Protein AF-A0A372IYQ7-F1 (afdb_monomer_lite)

Secondary structure (DSSP, 8-state):
---PPPP-HHHHHHHHHHHHHHHHHHT--HHHHHHHHGGG-BTTTB--HHHHHHHHHHHHHHHS-TTSPPPP-TTHHHHH-TTS---HHHHHHHHHHHHHHHHHHHTT----HHHHHTT-SS-HHHHHHHHHHHHHHHHHHHHTS-HHHHHHHHHHHTTPPPS--

Foldseek 3Di:
DPDDDDDDLVVLLLQLLQLLLLCLLVVHALVSNCVSNVVSDDPPPDDNLVSLLLLLLLLLCLLAPPPRDHDDPVCLCCVQPVVDDQDDDQSVVLLVVSLVCSVCVNVVHHDPCCVVVVPHPDDSNSSSSSSNSSSLSSSCVNVVHRSSVSSVVSCVVVVRDHPPD

Radius of gyration: 15.44 Å; chains: 1; bounding box: 34×34×48 Å

pLDDT: mean 93.38, std 8.82, range [48.16, 98.81]

Structure (mmCIF, N/CA/C/O backbone):
data_AF-A0A372IYQ7-F1
#
_entry.id   AF-A0A372IYQ7-F1
#
loop_
_atom_site.group_PDB
_atom_site.id
_atom_site.type_symbol
_atom_site.label_atom_id
_atom_site.label_alt_id
_atom_site.label_comp_id
_atom_site.label_asym_id
_atom_site.label_entity_id
_atom_site.label_seq_id
_atom_site.pdbx_PDB_ins_code
_atom_site.Cartn_x
_atom_site.Cartn_y
_atom_site.Cartn_z
_atom_site.occupancy
_atom_site.B_iso_or_equiv
_atom_site.auth_seq_id
_atom_site.auth_comp_id
_atom_site.auth_asym_id
_atom_site.auth_atom_id
_atom_site.pdbx_PDB_model_num
ATOM 1 N N . MET A 1 1 ? 19.144 -8.028 -34.152 1.00 48.16 1 MET A N 1
ATOM 2 C CA . MET A 1 1 ? 18.794 -8.016 -32.713 1.00 48.16 1 MET A CA 1
ATOM 3 C C . MET A 1 1 ? 17.540 -8.852 -32.520 1.00 48.16 1 MET A C 1
ATOM 5 O O . MET A 1 1 ? 16.600 -8.613 -33.272 1.00 48.16 1 MET A O 1
ATOM 9 N N . PRO A 1 2 ? 17.509 -9.838 -31.606 1.00 52.78 2 PRO A N 1
ATOM 10 C CA . PRO A 1 2 ? 16.295 -10.613 -31.373 1.00 52.78 2 PRO A CA 1
ATOM 11 C C . PRO A 1 2 ? 15.185 -9.676 -30.882 1.00 52.78 2 PRO A C 1
ATOM 13 O O . PRO A 1 2 ? 15.407 -8.830 -30.011 1.00 52.78 2 PRO A O 1
ATOM 16 N N . LYS A 1 3 ? 14.007 -9.791 -31.499 1.00 55.75 3 LYS A N 1
ATOM 17 C CA . LYS A 1 3 ? 12.813 -9.021 -31.145 1.00 55.75 3 LYS A CA 1
ATOM 18 C C . LYS A 1 3 ? 12.421 -9.449 -29.729 1.00 55.75 3 LYS A C 1
ATOM 20 O O . LYS A 1 3 ? 12.049 -10.597 -29.519 1.00 55.75 3 LYS A O 1
ATOM 25 N N . ARG A 1 4 ? 12.617 -8.561 -28.750 1.00 67.56 4 ARG A N 1
ATOM 26 C CA . ARG A 1 4 ? 12.272 -8.825 -27.345 1.00 67.56 4 ARG A CA 1
ATOM 27 C C . ARG A 1 4 ? 10.767 -9.066 -27.253 1.00 67.56 4 ARG A C 1
A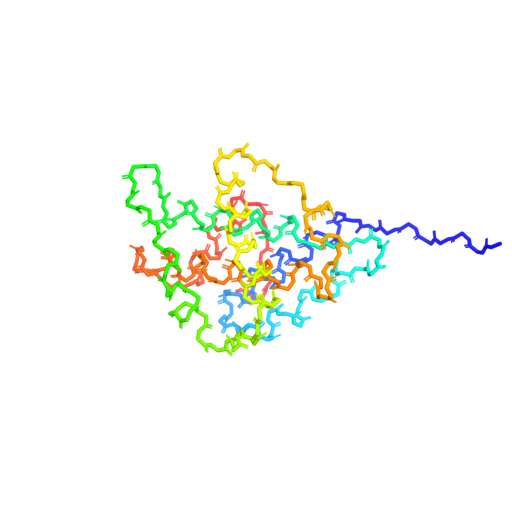TOM 29 O O . ARG A 1 4 ? 9.997 -8.289 -27.814 1.00 67.56 4 ARG A O 1
ATOM 36 N N . GLU A 1 5 ? 10.392 -10.143 -26.580 1.00 73.50 5 GLU A N 1
ATOM 37 C CA . GLU A 1 5 ? 9.000 -10.538 -26.387 1.00 73.50 5 GLU A CA 1
ATOM 38 C C . GLU A 1 5 ? 8.225 -9.419 -25.662 1.00 73.50 5 GLU A C 1
ATOM 40 O O . GLU A 1 5 ? 8.784 -8.771 -24.765 1.00 73.50 5 GLU A O 1
ATOM 45 N N . PRO A 1 6 ? 6.990 -9.100 -26.090 1.00 83.06 6 PRO A N 1
ATOM 46 C CA . PRO A 1 6 ? 6.187 -8.073 -25.441 1.00 83.06 6 PRO A CA 1
ATOM 47 C C . PRO A 1 6 ? 5.845 -8.487 -24.005 1.00 83.06 6 PRO A C 1
ATOM 49 O O . PRO A 1 6 ? 5.408 -9.605 -23.760 1.00 83.06 6 PRO A O 1
ATOM 52 N N . ILE A 1 7 ? 6.045 -7.569 -23.055 1.00 88.06 7 ILE A N 1
ATOM 53 C CA . ILE A 1 7 ? 5.663 -7.781 -21.654 1.00 88.06 7 ILE A CA 1
ATOM 54 C 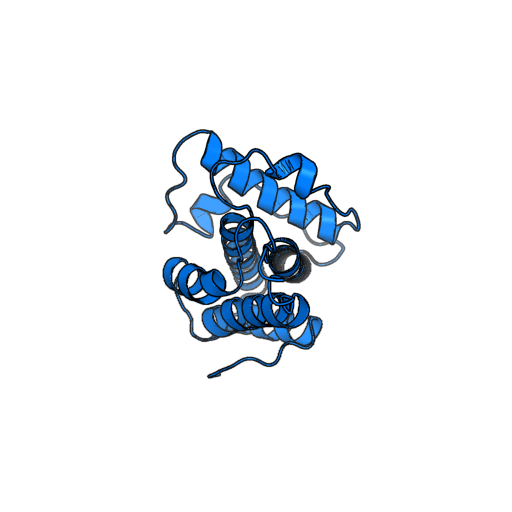C . ILE A 1 7 ? 4.183 -7.451 -21.451 1.00 88.06 7 ILE A C 1
ATOM 56 O O . ILE A 1 7 ? 3.717 -6.390 -21.877 1.00 88.06 7 ILE A O 1
ATOM 60 N N . ASP A 1 8 ? 3.457 -8.320 -20.754 1.00 94.25 8 ASP A N 1
ATOM 61 C CA . ASP A 1 8 ? 2.081 -8.042 -20.349 1.00 94.25 8 ASP A CA 1
ATOM 62 C C . ASP A 1 8 ? 2.066 -7.186 -19.073 1.00 94.25 8 ASP A C 1
ATOM 64 O O . ASP A 1 8 ? 2.160 -7.670 -17.944 1.00 94.25 8 ASP A O 1
ATOM 68 N N . ARG A 1 9 ? 1.973 -5.867 -19.259 1.00 94.62 9 ARG A N 1
ATOM 69 C CA . ARG A 1 9 ? 1.952 -4.901 -18.151 1.00 94.62 9 ARG A CA 1
ATOM 70 C C . ARG A 1 9 ? 0.687 -5.007 -17.301 1.00 94.62 9 ARG A C 1
ATOM 72 O O . ARG A 1 9 ? 0.743 -4.691 -16.115 1.00 94.62 9 ARG A O 1
ATOM 79 N N . ALA A 1 10 ? -0.439 -5.413 -17.889 1.00 95.38 10 ALA A N 1
ATOM 80 C CA . ALA A 1 10 ? -1.693 -5.552 -17.156 1.00 95.38 10 ALA A CA 1
ATOM 81 C C . ALA A 1 10 ? -1.619 -6.752 -16.208 1.00 95.38 10 ALA A C 1
ATOM 83 O O . ALA A 1 10 ? -1.976 -6.620 -15.037 1.00 95.38 10 ALA A O 1
ATOM 84 N N . ALA A 1 11 ? -1.058 -7.870 -16.678 1.00 96.25 11 ALA A N 1
ATOM 85 C CA . ALA A 1 11 ? -0.788 -9.033 -15.840 1.00 96.25 11 ALA A CA 1
ATOM 86 C C . ALA A 1 11 ? 0.176 -8.700 -14.689 1.00 96.25 11 ALA A C 1
ATOM 88 O O . ALA A 1 11 ? -0.115 -9.031 -13.544 1.00 96.25 11 ALA A O 1
ATOM 89 N N . LEU A 1 12 ? 1.274 -7.980 -14.954 1.00 97.50 12 LEU A N 1
ATOM 90 C CA . LEU A 1 12 ? 2.232 -7.579 -13.910 1.00 97.50 12 LEU A CA 1
ATOM 91 C C . LEU A 1 12 ? 1.614 -6.618 -12.880 1.00 97.50 12 LEU A C 1
ATOM 93 O O . LEU A 1 12 ? 1.822 -6.785 -11.680 1.00 97.50 12 LEU A O 1
ATOM 97 N N . ARG A 1 13 ? 0.812 -5.638 -13.327 1.00 97.69 13 ARG A N 1
ATOM 98 C CA . ARG A 1 13 ? 0.029 -4.767 -12.431 1.00 97.69 13 ARG A CA 1
ATOM 99 C C . ARG A 1 13 ? -0.889 -5.596 -11.540 1.00 97.69 13 ARG A C 1
ATOM 101 O O . ARG A 1 13 ? -0.911 -5.392 -10.329 1.00 97.69 13 ARG A O 1
ATOM 108 N N . ARG A 1 14 ? -1.647 -6.513 -12.144 1.00 97.75 14 ARG A N 1
ATOM 109 C CA . ARG A 1 14 ? -2.609 -7.346 -11.427 1.00 97.75 14 ARG A CA 1
ATOM 110 C C . ARG A 1 14 ? -1.914 -8.246 -10.413 1.00 97.75 14 ARG A C 1
ATOM 112 O O . ARG A 1 14 ? -2.355 -8.298 -9.270 1.00 97.75 14 ARG A O 1
ATOM 119 N N . HIS A 1 15 ? -0.821 -8.891 -10.808 1.00 98.06 15 HIS A N 1
ATOM 120 C CA . HIS A 1 15 ? -0.038 -9.750 -9.930 1.00 98.06 15 HIS A CA 1
ATOM 121 C C . HIS A 1 15 ? 0.455 -8.989 -8.692 1.00 98.06 15 HIS A C 1
ATOM 123 O O . HIS A 1 15 ? 0.235 -9.459 -7.583 1.00 98.06 15 HIS A O 1
ATOM 129 N N . ALA A 1 16 ? 0.999 -7.774 -8.849 1.00 98.44 16 ALA A N 1
ATOM 130 C CA . ALA A 1 16 ? 1.438 -6.958 -7.713 1.00 98.44 16 ALA A CA 1
ATOM 131 C C . ALA A 1 16 ? 0.300 -6.641 -6.728 1.00 98.44 16 ALA A C 1
ATOM 133 O O . ALA A 1 16 ? 0.490 -6.725 -5.515 1.00 98.44 16 ALA A O 1
ATOM 134 N N . GLN A 1 17 ? -0.882 -6.285 -7.247 1.00 98.62 17 GLN A N 1
ATOM 135 C CA . GLN A 1 17 ? -2.053 -5.981 -6.420 1.00 98.62 17 GLN A CA 1
ATOM 136 C C . GLN A 1 17 ? -2.547 -7.216 -5.656 1.00 98.62 17 GLN A C 1
ATOM 138 O O . GLN A 1 17 ? -2.810 -7.130 -4.458 1.00 98.62 17 GLN A O 1
ATOM 143 N N . VAL A 1 18 ? -2.651 -8.362 -6.337 1.00 98.56 18 VAL A N 1
ATOM 144 C CA . VAL A 1 18 ? -3.061 -9.635 -5.725 1.00 98.56 18 VAL A CA 1
ATOM 145 C C . VAL A 1 18 ? -2.051 -10.066 -4.666 1.00 98.56 18 VAL A C 1
ATOM 147 O O . VAL A 1 18 ? -2.456 -10.372 -3.545 1.00 98.56 18 VAL A O 1
ATOM 150 N N . ALA A 1 19 ? -0.756 -10.036 -4.989 1.00 98.50 19 ALA A N 1
ATOM 151 C CA . ALA A 1 19 ? 0.320 -10.453 -4.098 1.00 98.50 19 ALA A CA 1
ATOM 152 C C . ALA A 1 19 ? 0.312 -9.654 -2.789 1.00 98.50 19 ALA A C 1
ATOM 154 O O . ALA A 1 19 ? 0.261 -10.248 -1.711 1.00 98.50 19 ALA A O 1
ATOM 155 N N . VAL A 1 20 ? 0.282 -8.316 -2.867 1.00 98.62 20 VAL A N 1
ATOM 156 C CA . VAL A 1 20 ? 0.334 -7.483 -1.656 1.00 98.62 20 VAL A CA 1
ATOM 157 C C . VAL A 1 20 ? -0.939 -7.609 -0.812 1.00 98.62 20 VAL A C 1
ATOM 159 O O . VAL A 1 20 ? -0.858 -7.720 0.408 1.00 98.62 20 VAL A O 1
ATOM 162 N N . LEU A 1 21 ? -2.126 -7.629 -1.431 1.00 98.75 21 LEU A N 1
ATOM 163 C CA . LEU A 1 21 ? -3.383 -7.683 -0.678 1.00 98.75 21 LEU A CA 1
ATOM 164 C C . LEU A 1 21 ? -3.633 -9.067 -0.076 1.00 98.75 21 LEU A C 1
ATOM 166 O O . LEU A 1 21 ? -4.084 -9.154 1.063 1.00 98.75 21 LEU A O 1
ATOM 170 N N . SER A 1 22 ? -3.315 -10.138 -0.804 1.00 98.56 22 SER A N 1
ATOM 171 C CA . SER A 1 22 ? -3.464 -11.507 -0.295 1.00 98.56 22 SER A CA 1
ATOM 172 C C . SER A 1 22 ? -2.480 -11.774 0.843 1.00 98.56 22 SER A C 1
ATOM 174 O O . SER A 1 22 ? -2.867 -12.358 1.852 1.00 98.56 22 SER A O 1
ATOM 176 N N . GLY A 1 23 ? -1.240 -11.280 0.742 1.00 98.44 23 GLY A N 1
ATOM 177 C CA . GLY A 1 23 ? -0.281 -11.354 1.847 1.00 98.44 23 GLY A CA 1
ATOM 178 C C . GLY A 1 23 ? -0.757 -10.599 3.092 1.00 98.44 23 GLY A C 1
ATOM 179 O O . GLY A 1 23 ? -0.749 -11.155 4.188 1.00 98.44 23 GLY A O 1
ATOM 180 N N . LEU A 1 24 ? -1.307 -9.387 2.938 1.00 98.50 24 LEU A N 1
ATOM 181 C CA . LEU A 1 24 ? -1.900 -8.648 4.063 1.00 98.50 24 LEU A CA 1
ATOM 182 C C . LEU A 1 24 ? -3.081 -9.378 4.718 1.00 98.50 24 LEU A C 1
ATOM 184 O O . LEU A 1 24 ? -3.298 -9.233 5.921 1.00 98.50 24 LEU A O 1
ATOM 188 N N . VAL A 1 25 ? -3.857 -10.146 3.949 1.00 98.56 25 VAL A N 1
ATOM 189 C CA . VAL A 1 25 ? -4.936 -10.978 4.497 1.00 98.56 25 VAL A CA 1
ATOM 190 C C . VAL A 1 25 ? -4.392 -12.175 5.273 1.00 98.56 25 VAL A C 1
ATOM 192 O O . VAL A 1 25 ? -4.934 -12.487 6.333 1.00 98.56 25 VAL A O 1
ATOM 195 N N . ARG A 1 26 ? -3.314 -12.801 4.789 1.00 97.69 26 ARG A N 1
ATOM 196 C CA . ARG A 1 26 ? -2.621 -13.902 5.480 1.00 97.69 26 ARG A CA 1
ATOM 197 C C . ARG A 1 26 ? -1.836 -13.442 6.714 1.00 97.69 26 ARG A C 1
ATOM 199 O O . ARG A 1 26 ? -1.547 -14.262 7.579 1.00 97.69 26 ARG A O 1
ATOM 206 N N . GLY A 1 27 ? -1.574 -12.140 6.833 1.00 97.44 27 GLY A N 1
ATOM 207 C CA . GLY A 1 27 ? -0.793 -11.567 7.928 1.00 97.44 27 GLY A CA 1
ATOM 208 C C . GLY A 1 27 ? 0.715 -11.631 7.690 1.00 97.44 27 GLY A C 1
ATOM 209 O O . GLY A 1 27 ? 1.467 -11.608 8.660 1.00 97.44 27 GLY A O 1
ATOM 210 N N . ASP A 1 28 ? 1.128 -11.711 6.425 1.00 98.12 28 ASP A N 1
ATOM 211 C CA . ASP A 1 28 ? 2.529 -11.694 6.008 1.00 98.12 28 ASP A CA 1
ATOM 212 C C . ASP A 1 28 ? 3.230 -10.418 6.488 1.00 98.12 28 ASP A C 1
ATOM 214 O O . ASP A 1 28 ? 2.634 -9.329 6.526 1.00 98.12 28 ASP A O 1
ATOM 218 N N . ASP A 1 29 ? 4.507 -10.551 6.840 1.00 96.94 29 ASP A N 1
ATOM 219 C CA . ASP A 1 29 ? 5.336 -9.400 7.169 1.00 96.94 29 ASP A CA 1
ATOM 220 C C . ASP A 1 29 ? 5.775 -8.636 5.910 1.00 96.94 29 ASP A C 1
ATOM 222 O O . ASP A 1 29 ? 5.508 -9.018 4.768 1.00 96.94 29 ASP A O 1
ATOM 226 N N . VAL A 1 30 ? 6.420 -7.489 6.110 1.00 97.12 30 VAL A N 1
ATOM 227 C CA . VAL A 1 30 ? 6.818 -6.626 4.996 1.00 97.12 30 VAL A CA 1
ATOM 228 C C . VAL A 1 30 ? 7.822 -7.295 4.051 1.00 97.12 30 VAL A C 1
ATOM 230 O O . VAL A 1 30 ? 7.774 -7.020 2.853 1.00 97.12 30 VAL A O 1
ATOM 233 N N . ASP A 1 31 ? 8.697 -8.170 4.546 1.00 97.25 31 ASP A N 1
ATOM 234 C CA . ASP A 1 31 ? 9.717 -8.829 3.731 1.00 97.25 31 ASP A CA 1
ATOM 235 C C . ASP A 1 31 ? 9.075 -9.898 2.836 1.00 97.25 31 ASP A C 1
ATOM 237 O O . ASP A 1 31 ? 9.381 -9.970 1.640 1.00 97.25 31 ASP A O 1
ATOM 241 N N . ASP A 1 32 ? 8.101 -10.641 3.365 1.00 98.12 32 ASP A N 1
ATOM 242 C CA . ASP A 1 32 ? 7.275 -11.578 2.600 1.00 98.12 32 ASP A CA 1
ATOM 243 C C . ASP A 1 32 ? 6.470 -10.862 1.502 1.00 98.12 32 ASP A C 1
ATOM 245 O O . ASP A 1 32 ? 6.459 -11.287 0.340 1.00 98.12 32 ASP A O 1
ATOM 249 N N . LEU A 1 33 ? 5.848 -9.719 1.825 1.00 98.44 33 LEU A N 1
ATOM 250 C CA . LEU A 1 33 ? 5.123 -8.898 0.845 1.00 98.44 33 LEU A CA 1
ATOM 251 C C . LEU A 1 33 ? 6.050 -8.392 -0.265 1.00 98.44 33 LEU A C 1
ATOM 253 O O . LEU A 1 33 ? 5.696 -8.407 -1.448 1.00 98.44 33 LEU A O 1
ATOM 257 N N . MET A 1 34 ? 7.248 -7.951 0.108 1.00 98.00 34 MET A N 1
ATOM 258 C CA . MET A 1 34 ? 8.272 -7.498 -0.826 1.00 98.00 34 MET A CA 1
ATOM 259 C C . MET A 1 34 ? 8.714 -8.621 -1.767 1.00 98.00 34 MET A C 1
ATOM 261 O O . MET A 1 34 ? 8.801 -8.403 -2.980 1.00 98.00 34 MET A O 1
ATOM 265 N N . ALA A 1 35 ? 8.945 -9.823 -1.234 1.00 98.25 35 ALA A N 1
ATOM 266 C CA . ALA A 1 35 ? 9.301 -11.000 -2.017 1.00 98.25 35 ALA A CA 1
ATOM 267 C C . ALA A 1 35 ? 8.179 -11.407 -2.985 1.00 98.25 35 ALA A C 1
ATOM 269 O O . ALA A 1 35 ? 8.452 -11.694 -4.151 1.00 98.25 35 ALA A O 1
ATOM 270 N N . ALA A 1 36 ? 6.923 -11.366 -2.536 1.00 98.12 36 ALA A N 1
ATOM 271 C CA . ALA A 1 36 ? 5.762 -11.707 -3.354 1.00 98.12 36 ALA A CA 1
ATOM 272 C C . ALA A 1 36 ? 5.512 -10.698 -4.491 1.00 98.12 36 ALA A C 1
ATOM 274 O O . ALA A 1 36 ? 5.092 -11.081 -5.581 1.00 98.12 36 ALA A O 1
ATOM 275 N N . VAL A 1 37 ? 5.790 -9.408 -4.271 1.00 98.31 37 VAL A N 1
ATOM 276 C CA . VAL A 1 37 ? 5.615 -8.354 -5.287 1.00 98.31 37 VAL A CA 1
ATOM 277 C C . VAL A 1 37 ? 6.784 -8.295 -6.276 1.00 98.31 37 VAL A C 1
ATOM 279 O O . VAL A 1 37 ? 6.575 -7.920 -7.434 1.00 98.31 37 VAL A O 1
ATOM 282 N N . ALA A 1 38 ? 7.998 -8.676 -5.865 1.00 97.62 38 ALA A N 1
ATOM 283 C CA . ALA A 1 38 ? 9.219 -8.541 -6.664 1.00 97.62 38 ALA A CA 1
ATOM 284 C C . ALA A 1 38 ? 9.123 -9.068 -8.117 1.00 97.62 38 ALA A C 1
ATOM 286 O O . ALA A 1 38 ? 9.593 -8.357 -9.012 1.00 97.62 38 ALA A O 1
ATOM 287 N N . PRO A 1 39 ? 8.478 -10.219 -8.417 1.00 96.88 39 PRO A N 1
ATOM 288 C CA . PRO A 1 39 ? 8.316 -10.710 -9.791 1.00 96.88 39 PRO A CA 1
ATOM 289 C C . PRO A 1 39 ? 7.530 -9.765 -10.711 1.00 96.88 39 PRO A C 1
ATOM 291 O O . PRO A 1 39 ? 7.670 -9.827 -11.932 1.00 96.88 39 PRO A O 1
ATOM 294 N N . SER A 1 40 ? 6.721 -8.866 -10.142 1.00 97.12 40 SER A N 1
ATOM 295 C CA . SER A 1 40 ? 5.953 -7.871 -10.897 1.00 97.12 40 SER A CA 1
ATOM 296 C C . SER A 1 40 ? 6.819 -6.732 -11.430 1.00 97.12 40 SER A C 1
ATOM 298 O O . SER A 1 40 ? 6.380 -5.993 -12.307 1.00 97.12 40 SER A O 1
ATOM 300 N N . HIS A 1 41 ? 8.029 -6.540 -10.905 1.00 94.88 41 HIS A N 1
ATOM 301 C CA . HIS A 1 41 ? 8.943 -5.503 -11.364 1.00 94.88 41 HIS A CA 1
ATOM 302 C C . HIS A 1 41 ? 9.884 -6.046 -12.443 1.00 94.88 41 HIS A C 1
ATOM 304 O O . HIS A 1 41 ? 10.636 -6.991 -12.221 1.00 94.88 41 HIS A O 1
ATOM 310 N N . VAL A 1 42 ? 9.899 -5.393 -13.609 1.00 93.62 42 VAL A N 1
ATOM 311 C CA . VAL A 1 42 ? 10.809 -5.729 -14.709 1.00 93.62 42 VAL A CA 1
ATOM 312 C C . VAL A 1 42 ? 11.727 -4.531 -14.959 1.00 93.62 42 VAL A C 1
ATOM 314 O O . VAL A 1 42 ? 11.301 -3.566 -15.609 1.00 93.62 42 VAL A O 1
ATOM 317 N N . PRO A 1 43 ? 12.986 -4.571 -14.479 1.00 89.62 43 PRO A N 1
ATOM 318 C CA . PRO A 1 43 ? 13.911 -3.447 -14.562 1.00 89.62 43 PRO A CA 1
ATOM 319 C C . PRO A 1 43 ? 13.993 -2.826 -15.962 1.00 89.62 43 PRO A C 1
ATOM 321 O O . PRO A 1 43 ? 14.158 -3.518 -16.971 1.00 89.62 43 PRO A O 1
ATOM 324 N N . GLY A 1 44 ? 13.838 -1.501 -16.025 1.00 87.31 44 GLY A N 1
ATOM 325 C CA . GLY A 1 44 ? 13.876 -0.725 -17.269 1.00 87.31 44 GLY A CA 1
ATOM 326 C C . GLY A 1 44 ? 12.688 -0.933 -18.219 1.00 87.31 44 GLY A C 1
ATOM 327 O O . GLY A 1 44 ? 12.710 -0.400 -19.328 1.00 87.31 44 GLY A O 1
ATOM 328 N N . ARG A 1 45 ? 11.661 -1.705 -17.836 1.00 89.94 45 ARG A N 1
ATOM 329 C CA . ARG A 1 45 ? 10.476 -1.945 -18.682 1.00 89.94 45 ARG A CA 1
ATOM 330 C C . ARG A 1 45 ? 9.145 -1.702 -17.990 1.00 89.94 45 ARG A C 1
ATOM 332 O O . ARG A 1 45 ? 8.211 -1.259 -18.660 1.00 89.94 45 ARG A O 1
ATOM 339 N N . PHE A 1 46 ? 9.044 -2.045 -16.709 1.00 92.19 46 PHE A N 1
ATOM 340 C CA . PHE A 1 46 ? 7.824 -1.902 -15.927 1.00 92.19 46 PHE A CA 1
ATOM 341 C C . PHE A 1 46 ? 8.124 -1.898 -14.425 1.00 92.19 46 PHE A C 1
ATOM 343 O O . PHE A 1 46 ? 8.985 -2.632 -13.941 1.00 92.19 46 PHE A O 1
ATOM 350 N N . SER A 1 47 ? 7.376 -1.088 -13.686 1.00 93.31 47 SER A N 1
ATOM 351 C CA . SER A 1 47 ? 7.400 -1.051 -12.232 1.00 93.31 47 SER A CA 1
ATOM 352 C C . SER A 1 47 ? 5.956 -0.990 -11.713 1.00 93.31 47 SER A C 1
ATOM 354 O O . SER A 1 47 ? 5.131 -0.304 -12.322 1.00 93.31 47 SER A O 1
ATOM 356 N N . PRO A 1 48 ? 5.617 -1.739 -10.646 1.00 95.88 48 PRO A N 1
ATOM 357 C CA . PRO A 1 48 ? 4.251 -1.812 -10.129 1.00 95.88 48 PRO A CA 1
ATOM 358 C C . PRO A 1 48 ? 3.894 -0.663 -9.170 1.00 95.88 48 PRO A C 1
ATOM 360 O O . PRO A 1 48 ? 2.842 -0.704 -8.540 1.00 95.88 48 PRO A O 1
ATOM 363 N N . ASP A 1 49 ? 4.741 0.361 -9.043 1.00 95.31 49 ASP A N 1
ATOM 364 C CA . ASP A 1 49 ? 4.597 1.466 -8.089 1.00 95.31 49 ASP A CA 1
ATOM 365 C C . ASP A 1 49 ? 3.244 2.172 -8.195 1.00 95.31 49 ASP A C 1
ATOM 367 O O . ASP A 1 49 ? 2.553 2.256 -7.188 1.00 95.31 49 ASP A O 1
ATOM 371 N N . VAL A 1 50 ? 2.805 2.587 -9.390 1.00 96.12 50 VAL A N 1
ATOM 372 C CA . VAL A 1 50 ? 1.486 3.231 -9.566 1.00 96.12 50 VAL A CA 1
ATOM 373 C C . VAL A 1 50 ? 0.361 2.354 -9.016 1.00 96.12 50 VAL A C 1
ATOM 375 O O . VAL A 1 50 ? -0.469 2.825 -8.243 1.00 96.12 50 VAL A O 1
ATOM 378 N N . ALA A 1 51 ? 0.358 1.069 -9.374 1.00 97.31 51 ALA A N 1
ATOM 379 C CA . ALA A 1 51 ? -0.684 0.138 -8.959 1.00 97.31 51 ALA A CA 1
ATOM 380 C C . ALA A 1 51 ? -0.722 -0.044 -7.438 1.00 97.31 51 ALA A C 1
ATOM 382 O O . ALA A 1 51 ? -1.798 -0.138 -6.858 1.00 97.31 51 ALA A O 1
ATOM 383 N N . LEU A 1 52 ? 0.443 -0.071 -6.790 1.00 98.62 52 LEU A N 1
ATOM 384 C CA . LEU A 1 52 ? 0.566 -0.173 -5.336 1.00 98.62 52 LEU A CA 1
ATOM 385 C C . LEU A 1 52 ? 0.156 1.135 -4.640 1.00 98.62 52 LEU A C 1
ATOM 387 O O . LEU A 1 52 ? -0.560 1.099 -3.641 1.00 98.62 52 LEU A O 1
ATOM 391 N N . LEU A 1 53 ? 0.546 2.294 -5.178 1.00 98.56 53 LEU A N 1
ATOM 392 C CA . LEU A 1 53 ? 0.171 3.599 -4.625 1.00 98.56 53 LEU A CA 1
ATOM 393 C C . LEU A 1 53 ? -1.344 3.853 -4.718 1.00 98.56 53 LEU A C 1
ATOM 395 O O . LEU A 1 53 ? -1.911 4.465 -3.817 1.00 98.56 53 LEU A O 1
ATOM 399 N N . GLU A 1 54 ? -2.032 3.339 -5.741 1.00 98.44 54 GLU A N 1
ATOM 400 C CA . GLU A 1 54 ? -3.502 3.377 -5.826 1.00 98.44 54 GLU A CA 1
ATOM 401 C C . GLU A 1 54 ? -4.181 2.557 -4.708 1.00 98.44 54 GLU A C 1
ATOM 403 O O . GLU A 1 54 ? -5.181 2.997 -4.125 1.00 98.44 54 GLU A O 1
ATOM 408 N N . LEU A 1 55 ? -3.633 1.380 -4.370 1.00 98.81 55 LEU A N 1
ATOM 409 C CA . LEU A 1 55 ? -4.109 0.588 -3.229 1.00 98.81 55 LEU A CA 1
ATOM 410 C C . LEU A 1 55 ? -3.883 1.349 -1.919 1.00 98.81 55 LEU A C 1
ATOM 412 O O . LEU A 1 55 ? -4.788 1.459 -1.093 1.00 98.81 55 LEU A O 1
ATOM 416 N N . ALA A 1 56 ? -2.698 1.936 -1.759 1.00 98.81 56 ALA A N 1
ATOM 417 C CA . ALA A 1 56 ? -2.354 2.748 -0.600 1.00 98.81 56 ALA A CA 1
ATOM 418 C C . ALA A 1 56 ? -3.267 3.984 -0.469 1.00 98.81 56 ALA A C 1
ATOM 420 O O . ALA A 1 56 ? -3.712 4.300 0.632 1.00 98.81 56 ALA A O 1
ATOM 421 N N . ALA A 1 57 ? -3.625 4.640 -1.578 1.00 98.62 57 ALA A N 1
ATOM 422 C CA . ALA A 1 57 ? -4.572 5.761 -1.594 1.00 98.62 57 ALA A CA 1
ATOM 423 C C . ALA A 1 57 ? -5.971 5.335 -1.153 1.00 98.62 57 ALA A C 1
ATOM 425 O O . ALA A 1 57 ? -6.655 6.069 -0.442 1.00 98.62 57 ALA A O 1
ATOM 426 N N . THR A 1 58 ? -6.368 4.118 -1.513 1.00 98.62 58 THR A N 1
ATOM 427 C CA . THR A 1 58 ? -7.635 3.529 -1.079 1.00 98.62 58 THR A CA 1
ATOM 428 C C . THR A 1 58 ? -7.629 3.209 0.412 1.00 98.62 58 THR A C 1
ATOM 430 O O . THR A 1 58 ? -8.604 3.504 1.100 1.00 98.62 58 THR A O 1
ATOM 433 N N . ALA A 1 59 ? -6.529 2.667 0.934 1.00 98.69 59 ALA A N 1
ATOM 434 C CA . ALA A 1 59 ? -6.358 2.461 2.369 1.00 98.69 59 ALA A CA 1
ATOM 435 C C . ALA A 1 59 ? -6.342 3.796 3.137 1.00 98.69 59 ALA A C 1
ATOM 437 O O . ALA A 1 59 ? -6.980 3.913 4.182 1.00 98.69 59 ALA A O 1
ATOM 438 N N . LEU A 1 60 ? -5.697 4.836 2.596 1.00 98.56 60 LEU A N 1
ATOM 439 C CA . LEU A 1 60 ? -5.730 6.182 3.173 1.00 98.56 60 LEU A CA 1
ATOM 440 C C . LEU A 1 60 ? -7.146 6.778 3.157 1.00 98.56 60 LEU A C 1
ATOM 442 O O . LEU A 1 60 ? -7.532 7.434 4.118 1.00 98.56 60 LEU A O 1
ATOM 446 N N . ASP A 1 61 ? -7.934 6.549 2.107 1.00 97.94 61 ASP A N 1
ATOM 447 C CA . ASP A 1 61 ? -9.342 6.957 2.068 1.00 97.94 61 ASP A CA 1
ATOM 448 C C . ASP A 1 61 ? -10.178 6.256 3.151 1.00 97.94 61 ASP A C 1
ATOM 450 O O . ASP A 1 61 ? -10.987 6.897 3.817 1.00 97.94 61 ASP A O 1
ATOM 454 N N . LEU A 1 62 ? -9.926 4.967 3.404 1.00 98.06 62 LEU A N 1
ATOM 455 C CA . LEU A 1 62 ? -10.553 4.240 4.514 1.00 98.06 62 LEU A CA 1
ATOM 456 C C . LEU A 1 62 ? -10.126 4.788 5.886 1.00 98.06 62 LEU A C 1
ATOM 458 O O . LEU A 1 62 ? -10.958 4.879 6.787 1.00 98.06 62 LEU A O 1
ATOM 462 N N . ALA A 1 63 ? -8.853 5.159 6.054 1.00 97.50 63 ALA A N 1
ATOM 463 C CA . ALA A 1 63 ? -8.343 5.748 7.294 1.00 97.50 63 ALA A CA 1
ATOM 464 C C . ALA A 1 63 ? -8.865 7.175 7.527 1.00 97.50 63 ALA A C 1
ATOM 466 O O . ALA A 1 63 ? -9.091 7.592 8.664 1.00 97.50 63 ALA A O 1
ATOM 467 N N . CYS A 1 64 ? -9.022 7.942 6.454 1.00 96.50 64 CYS A N 1
ATOM 468 C CA . CYS A 1 64 ? -9.388 9.348 6.468 1.00 96.50 64 CYS A CA 1
ATOM 469 C C . CYS A 1 64 ? -10.554 9.572 5.498 1.00 96.50 64 CYS A C 1
ATOM 471 O O . CYS A 1 64 ? -10.332 10.117 4.416 1.00 96.50 64 CYS A O 1
ATOM 473 N N . PRO A 1 65 ? -11.797 9.192 5.826 1.00 93.75 65 PRO A N 1
ATOM 474 C CA . PRO A 1 65 ? -12.934 9.596 5.007 1.00 93.75 65 PRO A CA 1
ATOM 475 C C . PRO A 1 65 ? -13.074 11.129 4.998 1.00 93.75 65 PRO A C 1
ATOM 477 O O . PRO A 1 65 ? -12.468 11.837 5.809 1.00 93.75 65 PRO A O 1
ATOM 480 N N . ALA A 1 66 ? -13.859 11.669 4.063 1.00 88.94 66 ALA A N 1
ATOM 481 C CA . ALA A 1 66 ? -14.096 13.110 3.980 1.00 88.94 66 ALA A CA 1
ATOM 482 C C . ALA A 1 66 ? -14.577 13.676 5.333 1.00 88.94 66 ALA A C 1
ATOM 484 O O . ALA A 1 66 ? -15.528 13.168 5.923 1.00 88.94 66 ALA A O 1
ATOM 485 N N . GLY A 1 67 ? -13.901 14.719 5.825 1.00 89.75 67 GLY A N 1
ATOM 486 C CA . GLY A 1 67 ? -14.192 15.352 7.117 1.00 89.75 67 GLY A CA 1
ATOM 487 C C . GLY A 1 67 ? -13.530 14.706 8.341 1.00 89.75 67 GLY A C 1
ATOM 488 O O . GLY A 1 67 ? -13.629 15.270 9.426 1.00 89.75 67 GLY A O 1
ATOM 489 N N . ALA A 1 68 ? -12.838 13.571 8.199 1.00 93.44 68 ALA A N 1
ATOM 490 C CA . ALA A 1 68 ? -12.049 12.999 9.289 1.00 93.44 68 ALA A CA 1
ATOM 491 C C . ALA A 1 68 ? -10.751 13.783 9.534 1.00 93.44 68 ALA A C 1
ATOM 493 O O . ALA A 1 68 ? -10.158 14.338 8.605 1.00 93.44 68 ALA A O 1
ATOM 494 N N . GLU A 1 69 ? -10.274 13.751 10.781 1.00 94.31 69 GLU A N 1
ATOM 495 C CA . GLU A 1 69 ? -8.975 14.305 11.172 1.00 94.31 69 GLU A CA 1
ATOM 496 C C . GLU A 1 69 ? -7.854 13.722 10.284 1.00 94.31 69 GLU A C 1
ATOM 498 O O . GLU A 1 69 ? -7.793 12.495 10.104 1.00 94.31 69 GLU A O 1
ATOM 503 N N . PRO A 1 70 ? -6.942 14.535 9.722 1.00 93.88 70 PRO A N 1
ATOM 504 C CA . PRO A 1 70 ? -5.824 14.029 8.929 1.00 93.88 70 PRO A CA 1
ATOM 505 C C . PRO A 1 70 ? -4.898 13.098 9.726 1.00 93.88 70 PRO A C 1
ATOM 507 O O . PRO A 1 70 ? -4.832 13.148 10.953 1.00 93.88 70 PRO A O 1
ATOM 510 N N . LEU A 1 71 ? -4.154 12.232 9.035 1.00 95.12 71 LEU A N 1
ATOM 511 C CA . LEU A 1 71 ? -3.040 11.512 9.657 1.00 95.12 71 LEU A CA 1
ATOM 512 C C . LEU A 1 71 ? -1.830 12.445 9.750 1.00 95.12 71 LEU A C 1
ATOM 514 O O . LEU A 1 71 ? -1.397 12.998 8.738 1.00 95.12 71 LEU A O 1
ATOM 518 N N . GLY A 1 72 ? -1.263 12.585 10.947 1.00 95.38 72 GLY A N 1
ATOM 519 C CA . GLY A 1 72 ? 0.037 13.225 11.126 1.00 95.38 72 GLY A CA 1
ATOM 520 C C . GLY A 1 72 ? 1.147 12.374 10.507 1.00 95.38 72 GLY A C 1
ATOM 521 O O . GLY A 1 72 ? 1.157 11.155 10.668 1.00 95.38 72 GLY A O 1
ATOM 522 N N . TYR A 1 73 ? 2.074 13.011 9.790 1.00 94.88 73 TYR A N 1
ATOM 523 C CA . TYR A 1 73 ? 3.237 12.327 9.216 1.00 94.88 73 TYR A CA 1
ATOM 524 C C . TYR A 1 73 ? 4.318 12.024 10.267 1.00 94.88 73 TYR A C 1
ATOM 526 O O . TYR A 1 73 ? 5.010 11.011 10.174 1.00 94.88 73 TYR A O 1
ATOM 534 N N . GLU A 1 74 ? 4.467 12.893 11.267 1.00 93.88 74 GLU A N 1
ATOM 535 C CA . GLU A 1 74 ? 5.459 12.737 12.331 1.00 93.88 74 GLU A CA 1
ATOM 536 C C . GLU A 1 74 ? 5.266 11.409 13.082 1.00 93.88 74 GLU A C 1
ATOM 538 O O . GLU A 1 74 ? 4.172 11.101 13.553 1.00 93.88 74 GLU A O 1
ATOM 543 N N . GLY A 1 75 ? 6.325 10.595 13.144 1.00 92.69 75 GLY A N 1
ATOM 544 C CA . GLY A 1 75 ? 6.317 9.283 13.801 1.00 92.69 75 GLY A CA 1
ATOM 545 C C . GLY A 1 75 ? 5.469 8.206 13.110 1.00 92.69 75 GLY A C 1
ATOM 546 O O . GLY A 1 75 ? 5.359 7.095 13.628 1.00 92.69 75 GLY A O 1
ATOM 547 N N . LEU A 1 76 ? 4.839 8.502 11.964 1.00 95.31 76 LEU A N 1
ATOM 548 C CA . LEU A 1 76 ? 3.886 7.594 11.319 1.00 95.31 76 LEU A CA 1
ATOM 549 C C . LEU A 1 76 ? 4.543 6.275 10.906 1.00 95.31 76 LEU A C 1
ATOM 551 O O . LEU A 1 76 ? 3.969 5.208 11.104 1.00 95.31 76 LEU A O 1
ATOM 555 N N . ARG A 1 77 ? 5.748 6.350 10.338 1.00 95.50 77 ARG A N 1
ATOM 556 C CA . ARG A 1 77 ? 6.478 5.179 9.837 1.00 95.50 77 ARG A CA 1
ATOM 557 C C . ARG A 1 77 ? 7.021 4.341 10.977 1.00 95.50 77 ARG A C 1
ATOM 559 O O . ARG A 1 77 ? 6.878 3.133 10.960 1.00 95.50 77 ARG A O 1
ATOM 566 N N . GLU A 1 78 ? 7.595 4.991 11.977 1.00 94.12 78 GLU A N 1
ATOM 567 C CA . GLU A 1 78 ? 8.172 4.346 13.151 1.00 94.12 78 GLU A CA 1
ATOM 568 C C . GLU A 1 78 ? 7.091 3.600 13.945 1.00 94.12 78 GLU A C 1
ATOM 570 O O . GLU A 1 78 ? 7.338 2.527 14.484 1.00 94.12 78 GLU A O 1
ATOM 575 N N . ARG A 1 79 ? 5.872 4.148 13.974 1.00 95.81 79 ARG A N 1
ATOM 576 C CA . ARG A 1 79 ? 4.723 3.548 14.653 1.00 95.81 79 ARG A CA 1
ATOM 577 C C . ARG A 1 79 ? 4.057 2.431 13.852 1.00 95.81 79 ARG A C 1
ATOM 579 O O . ARG A 1 79 ? 3.671 1.426 14.437 1.00 95.81 79 ARG A O 1
ATOM 586 N N . LEU A 1 80 ? 3.882 2.615 12.541 1.00 97.50 80 LEU A N 1
ATOM 587 C CA . LEU A 1 80 ? 3.097 1.702 11.698 1.00 97.50 80 LEU A CA 1
ATOM 588 C C . LEU A 1 80 ? 3.938 0.733 10.871 1.00 97.50 80 LEU A C 1
ATOM 590 O O . LEU A 1 80 ? 3.381 -0.177 10.268 1.00 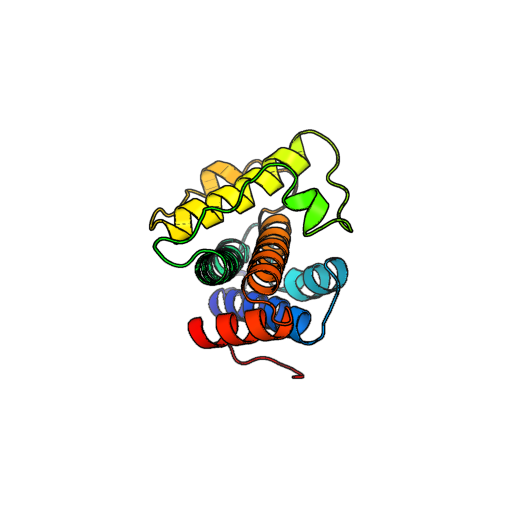97.50 80 LEU A O 1
ATOM 594 N N . LEU A 1 81 ? 5.251 0.907 10.828 1.00 97.00 81 LEU A N 1
ATOM 595 C CA . LEU A 1 81 ? 6.192 0.006 10.172 1.00 97.00 81 LEU A CA 1
ATOM 596 C C . LEU A 1 81 ? 7.502 -0.091 10.985 1.00 97.00 81 LEU A C 1
ATOM 598 O O . LEU A 1 81 ? 8.577 0.193 10.451 1.00 97.00 81 LEU A O 1
ATOM 602 N N . PRO A 1 82 ? 7.429 -0.440 12.288 1.00 95.62 82 PRO A N 1
ATOM 603 C CA . PRO A 1 82 ? 8.601 -0.502 13.166 1.00 95.62 82 PRO A CA 1
ATOM 604 C C . PRO A 1 82 ? 9.647 -1.533 12.723 1.00 95.62 82 PRO A C 1
ATOM 606 O O . PRO A 1 82 ? 10.816 -1.416 13.084 1.00 95.62 82 PRO A O 1
ATOM 609 N N . GLU A 1 83 ? 9.242 -2.543 11.954 1.00 94.81 83 GLU A N 1
ATOM 610 C CA . GLU A 1 83 ? 10.118 -3.599 11.452 1.00 94.81 83 GLU A CA 1
ATOM 611 C C . GLU A 1 83 ? 11.072 -3.134 10.337 1.00 94.81 83 GLU A C 1
ATOM 613 O O . GLU A 1 83 ? 12.075 -3.801 10.090 1.00 94.81 83 GLU A O 1
ATOM 618 N N . VAL A 1 84 ? 10.819 -1.981 9.699 1.00 94.19 84 VAL A N 1
ATOM 619 C CA . VAL A 1 84 ? 11.689 -1.430 8.647 1.00 94.19 84 VAL A CA 1
ATOM 620 C C . VAL A 1 84 ? 12.559 -0.301 9.204 1.00 94.19 84 VAL A C 1
ATOM 622 O O . VAL A 1 84 ? 12.084 0.826 9.382 1.00 94.19 84 VAL A O 1
ATOM 625 N N . PRO A 1 85 ? 13.865 -0.536 9.433 1.00 88.94 85 PRO A N 1
ATOM 626 C CA . PRO A 1 85 ? 14.774 0.527 9.826 1.00 88.94 85 PRO A CA 1
ATOM 627 C C . PRO A 1 85 ? 15.152 1.363 8.599 1.00 88.94 85 PRO A C 1
ATOM 629 O O . PRO A 1 85 ? 16.045 0.984 7.845 1.00 88.94 85 PRO A O 1
ATOM 632 N N . PHE A 1 86 ? 14.519 2.523 8.413 1.00 88.94 86 PHE A N 1
ATOM 633 C CA . PHE A 1 86 ? 14.935 3.484 7.386 1.00 88.94 86 PHE A CA 1
ATOM 634 C C . PHE A 1 86 ? 16.315 4.069 7.728 1.00 88.94 86 PHE A C 1
ATOM 636 O O . PHE A 1 86 ? 16.493 4.713 8.763 1.00 88.94 86 PHE A O 1
ATOM 643 N N . ARG A 1 87 ? 17.307 3.852 6.861 1.00 87.94 87 ARG A N 1
ATOM 644 C CA . ARG A 1 87 ? 18.706 4.249 7.057 1.00 87.94 87 ARG A CA 1
ATOM 645 C C . ARG A 1 87 ? 19.086 5.428 6.170 1.00 87.94 87 ARG A C 1
ATOM 647 O O . ARG A 1 87 ? 19.094 5.374 4.942 1.00 87.94 87 ARG A O 1
ATOM 654 N N . GLY A 1 88 ? 19.517 6.503 6.823 1.00 88.62 88 GLY A N 1
ATOM 655 C CA . GLY A 1 88 ? 20.080 7.666 6.148 1.00 88.62 88 GLY A CA 1
ATOM 656 C C . GLY A 1 88 ? 19.059 8.480 5.347 1.00 88.62 88 GLY A C 1
ATOM 657 O O . GLY A 1 88 ? 17.869 8.185 5.264 1.00 88.62 88 GLY A O 1
ATOM 658 N N . ARG A 1 89 ? 19.536 9.580 4.757 1.00 88.75 89 ARG A N 1
ATOM 659 C CA . ARG A 1 89 ? 18.663 10.602 4.152 1.00 88.75 89 ARG A CA 1
ATOM 660 C C . ARG A 1 89 ? 17.881 10.110 2.934 1.00 88.75 89 ARG A C 1
ATOM 662 O O . ARG A 1 89 ? 16.787 10.607 2.691 1.00 88.75 89 ARG A O 1
ATOM 669 N N . VAL A 1 90 ? 18.447 9.181 2.165 1.00 89.50 90 VAL A N 1
ATOM 670 C CA . VAL A 1 90 ? 17.841 8.704 0.912 1.00 89.50 90 VAL A CA 1
ATOM 671 C C . VAL A 1 90 ? 16.606 7.860 1.204 1.00 89.50 90 VAL A C 1
ATOM 673 O O . VAL A 1 90 ? 15.530 8.193 0.720 1.00 89.50 90 VAL A O 1
ATOM 676 N N . GLU A 1 91 ? 16.719 6.839 2.055 1.00 91.19 91 GLU A N 1
ATOM 677 C CA . GLU A 1 91 ? 15.583 5.973 2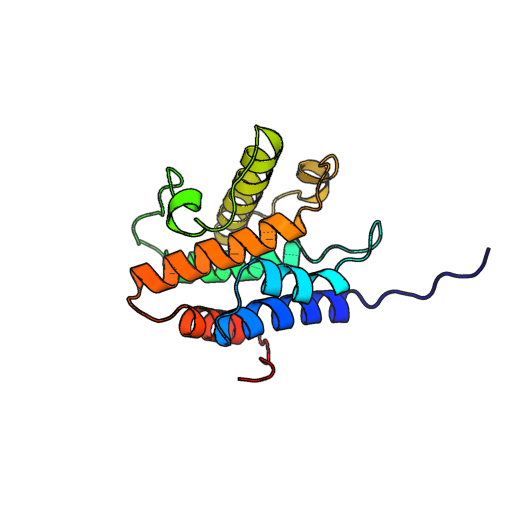.394 1.00 91.19 91 GLU A CA 1
ATOM 678 C C . GLU A 1 91 ? 14.464 6.759 3.087 1.00 91.19 91 GLU A C 1
ATOM 680 O O . GLU A 1 91 ? 13.289 6.616 2.736 1.00 91.19 91 GLU A O 1
ATOM 685 N N . HIS A 1 92 ? 14.822 7.675 3.999 1.00 91.25 92 HIS A N 1
ATOM 686 C CA . HIS A 1 92 ? 13.843 8.563 4.622 1.00 91.25 92 HIS A CA 1
ATOM 687 C C . HIS A 1 92 ? 13.103 9.428 3.598 1.00 91.25 92 HIS A C 1
ATOM 689 O O . HIS A 1 92 ? 11.887 9.576 3.718 1.00 91.25 92 HIS A O 1
ATOM 695 N N . ARG A 1 93 ? 13.805 9.992 2.607 1.00 91.69 93 ARG A N 1
ATOM 696 C CA . ARG A 1 93 ? 13.194 10.838 1.573 1.00 91.69 93 ARG A CA 1
ATOM 697 C C . ARG A 1 93 ? 12.310 10.032 0.628 1.00 91.69 93 ARG A C 1
ATOM 699 O O . ARG A 1 93 ? 11.221 10.490 0.301 1.00 91.69 93 ARG A O 1
ATOM 706 N N . ASN A 1 94 ? 12.748 8.848 0.221 1.00 93.12 94 ASN A N 1
ATOM 707 C CA . ASN A 1 94 ? 12.007 8.008 -0.715 1.00 93.12 94 ASN A CA 1
ATOM 708 C C . ASN A 1 94 ? 10.709 7.481 -0.089 1.00 93.12 94 ASN A C 1
ATOM 710 O O . ASN A 1 94 ? 9.641 7.573 -0.690 1.00 93.12 94 ASN A O 1
ATOM 714 N N . SER A 1 95 ? 10.788 7.023 1.163 1.00 94.12 95 SER A N 1
ATOM 715 C CA . SER A 1 95 ? 9.621 6.617 1.950 1.00 94.12 95 SER A CA 1
ATOM 716 C C . SER A 1 95 ? 8.653 7.783 2.185 1.00 94.12 95 SER A C 1
ATOM 718 O O . SER A 1 95 ? 7.448 7.642 1.985 1.00 94.12 95 SER A O 1
ATOM 720 N N . GLN A 1 96 ? 9.175 8.972 2.521 1.00 95.31 96 GLN A N 1
ATOM 721 C CA . GLN A 1 96 ? 8.359 10.183 2.655 1.00 95.31 96 GLN A CA 1
ATOM 722 C C . GLN A 1 96 ? 7.634 10.528 1.356 1.00 95.31 96 GLN A C 1
ATOM 724 O O . GLN A 1 96 ? 6.440 10.820 1.367 1.00 95.31 96 GLN A O 1
ATOM 729 N N . TYR A 1 97 ? 8.361 10.502 0.239 1.00 95.44 97 TYR A N 1
ATOM 730 C CA . TYR A 1 97 ? 7.794 10.803 -1.063 1.00 95.44 97 TYR A CA 1
ATOM 731 C C . TYR A 1 97 ? 6.672 9.827 -1.412 1.00 95.44 97 TYR A C 1
ATOM 733 O O . TYR A 1 97 ? 5.613 10.284 -1.820 1.00 95.44 97 TYR A O 1
ATOM 741 N N . ALA A 1 98 ? 6.849 8.516 -1.205 1.00 97.06 98 ALA A N 1
ATOM 742 C CA . ALA A 1 98 ? 5.798 7.537 -1.485 1.00 97.06 98 ALA A CA 1
ATOM 743 C C . ALA A 1 98 ? 4.512 7.831 -0.691 1.00 97.06 98 ALA A C 1
ATOM 745 O O . ALA A 1 98 ? 3.424 7.835 -1.260 1.00 97.06 98 ALA A O 1
ATOM 746 N N . LEU A 1 99 ? 4.629 8.166 0.598 1.00 97.88 99 LEU A N 1
ATOM 747 C CA . LEU A 1 99 ? 3.479 8.548 1.426 1.00 97.88 99 LEU A CA 1
ATOM 748 C C . LEU A 1 99 ? 2.807 9.840 0.926 1.00 97.88 99 LEU A C 1
ATOM 750 O O . LEU A 1 99 ? 1.583 9.924 0.839 1.00 97.88 99 LEU A O 1
ATOM 754 N N . TYR A 1 100 ? 3.588 10.848 0.538 1.00 97.38 100 TYR A N 1
ATOM 755 C CA . TYR A 1 100 ? 3.035 12.098 0.007 1.00 97.38 100 TYR A CA 1
ATOM 756 C C . TYR A 1 100 ? 2.406 11.921 -1.376 1.00 97.38 100 TYR A C 1
ATOM 758 O O . TYR A 1 100 ? 1.346 12.485 -1.632 1.00 97.38 100 TYR A O 1
ATOM 766 N N . ALA A 1 101 ? 2.994 11.087 -2.232 1.00 97.75 101 ALA A N 1
ATOM 767 C CA . ALA A 1 101 ? 2.431 10.726 -3.524 1.00 97.75 101 ALA A CA 1
ATOM 768 C C . ALA A 1 101 ? 1.042 10.095 -3.358 1.00 97.75 101 ALA A C 1
ATOM 770 O O . ALA A 1 101 ? 0.103 10.494 -4.043 1.00 97.75 101 ALA A O 1
ATOM 771 N N . VAL A 1 102 ? 0.875 9.196 -2.383 1.00 98.38 102 VAL A N 1
ATOM 772 C CA . VAL A 1 102 ? -0.433 8.622 -2.034 1.00 98.38 102 VAL A CA 1
ATOM 773 C C . VAL A 1 102 ? -1.432 9.696 -1.598 1.00 98.38 102 VAL A C 1
ATOM 775 O O . VAL A 1 102 ? -2.583 9.682 -2.038 1.00 98.38 102 VAL A O 1
ATOM 778 N N . ALA A 1 103 ? -1.013 10.641 -0.753 1.00 97.31 103 ALA A N 1
ATOM 779 C CA . ALA A 1 103 ? -1.875 11.735 -0.314 1.00 97.31 103 ALA A CA 1
ATOM 780 C C . ALA A 1 103 ? -2.314 12.633 -1.487 1.00 97.31 103 ALA A C 1
ATOM 782 O O . ALA A 1 103 ? -3.493 12.983 -1.573 1.00 97.31 103 ALA A O 1
ATOM 783 N N . CYS A 1 104 ? -1.402 12.946 -2.414 1.00 97.25 104 CYS A N 1
ATOM 784 C CA . CYS A 1 104 ? -1.715 13.646 -3.661 1.00 97.25 104 CYS A CA 1
ATOM 785 C C . CYS A 1 104 ? -2.731 12.866 -4.501 1.00 97.25 104 CYS A C 1
ATOM 787 O O . CYS A 1 104 ? -3.756 13.432 -4.880 1.00 97.25 104 CYS A O 1
ATOM 789 N N . MET A 1 105 ? -2.494 11.568 -4.721 1.00 97.19 105 MET A N 1
ATOM 790 C CA . MET A 1 105 ? -3.376 10.704 -5.513 1.00 97.19 105 MET A CA 1
ATOM 791 C C . MET A 1 105 ? -4.778 10.623 -4.910 1.00 97.19 105 MET A C 1
ATOM 793 O O . MET A 1 105 ? -5.761 10.801 -5.626 1.00 97.19 105 MET A O 1
ATOM 797 N N . ARG A 1 106 ? -4.894 10.446 -3.586 1.00 95.81 106 ARG A N 1
ATOM 798 C CA . ARG A 1 106 ? -6.188 10.509 -2.885 1.00 95.81 106 ARG A CA 1
ATOM 799 C C . ARG A 1 106 ? -6.870 11.869 -3.069 1.00 95.81 106 ARG A C 1
ATOM 801 O O . ARG A 1 106 ? -8.089 11.927 -3.176 1.00 95.81 106 ARG A O 1
ATOM 808 N N . GLY A 1 107 ? -6.098 12.954 -3.097 1.00 94.06 107 GLY A N 1
ATOM 809 C CA . GLY A 1 107 ? -6.588 14.308 -3.363 1.00 94.06 107 GLY A CA 1
ATOM 810 C C . GLY A 1 107 ? -6.939 14.590 -4.829 1.00 94.06 107 GLY A C 1
ATOM 811 O O . GLY A 1 107 ? -7.357 15.704 -5.134 1.00 94.06 107 GLY A O 1
ATOM 812 N N . GLY A 1 108 ? -6.771 13.619 -5.734 1.00 94.69 108 GLY A N 1
ATOM 813 C CA . GLY A 1 108 ? -7.050 13.761 -7.165 1.00 94.69 108 GLY A CA 1
ATOM 814 C C . GLY A 1 108 ? -5.889 14.318 -7.996 1.00 94.69 108 GLY A C 1
ATOM 815 O O . GLY A 1 108 ? -6.073 14.590 -9.180 1.00 94.69 108 GLY A O 1
ATOM 816 N N . LEU A 1 109 ? -4.698 14.483 -7.410 1.00 95.62 109 LEU A N 1
ATOM 817 C CA . LEU A 1 109 ? -3.489 14.899 -8.120 1.00 95.62 109 LEU A CA 1
ATOM 818 C C . LEU A 1 109 ? -2.605 13.686 -8.412 1.00 95.62 109 LEU A C 1
ATOM 820 O O . LEU A 1 109 ? -2.129 13.034 -7.487 1.00 95.62 109 LEU A O 1
ATOM 824 N N . GLN A 1 110 ? -2.321 13.433 -9.688 1.00 92.88 110 GLN A N 1
ATOM 825 C CA . GLN A 1 110 ? -1.363 12.408 -10.098 1.00 92.88 110 GLN A CA 1
ATOM 826 C C . GLN A 1 110 ? 0.070 12.976 -10.065 1.00 92.88 110 GLN A C 1
ATOM 828 O O . GLN A 1 110 ? 0.362 13.883 -10.847 1.00 92.88 110 GLN A O 1
ATOM 833 N N . PRO A 1 111 ? 0.975 12.469 -9.206 1.00 92.31 111 PRO A N 1
ATOM 834 C CA . PRO A 1 111 ? 2.374 12.895 -9.197 1.00 92.31 111 PRO A CA 1
ATOM 835 C C . PRO A 1 111 ? 3.131 12.384 -10.430 1.00 92.31 111 PRO A C 1
ATOM 837 O O . PRO A 1 111 ? 2.832 11.297 -10.940 1.00 92.31 111 PRO A O 1
ATOM 840 N N . ASP A 1 112 ? 4.150 13.125 -10.872 1.00 90.38 112 ASP A N 1
ATOM 841 C CA . ASP A 1 112 ? 5.068 12.684 -11.930 1.00 90.38 112 ASP A CA 1
ATOM 842 C C . ASP A 1 112 ? 6.140 11.751 -11.348 1.00 90.38 112 ASP A C 1
ATOM 844 O O . ASP A 1 112 ? 7.300 12.114 -11.145 1.00 90.38 112 ASP A O 1
ATOM 848 N N . LEU A 1 113 ? 5.726 10.513 -11.062 1.00 89.06 113 LEU A N 1
ATOM 849 C CA . LEU A 1 113 ? 6.583 9.501 -10.438 1.00 89.06 113 LEU A CA 1
ATOM 850 C C . LEU A 1 113 ? 7.857 9.232 -11.253 1.00 89.06 113 LEU A C 1
ATOM 852 O O . LEU A 1 113 ? 8.897 8.912 -10.679 1.00 89.06 113 LEU A O 1
ATOM 856 N N . LEU A 1 114 ? 7.795 9.359 -12.583 1.00 84.44 114 LEU A N 1
ATOM 857 C CA . LEU A 1 114 ? 8.942 9.096 -13.447 1.00 84.44 114 LEU A CA 1
ATOM 858 C C . LEU A 1 114 ? 10.013 10.179 -13.287 1.00 84.44 114 LEU A C 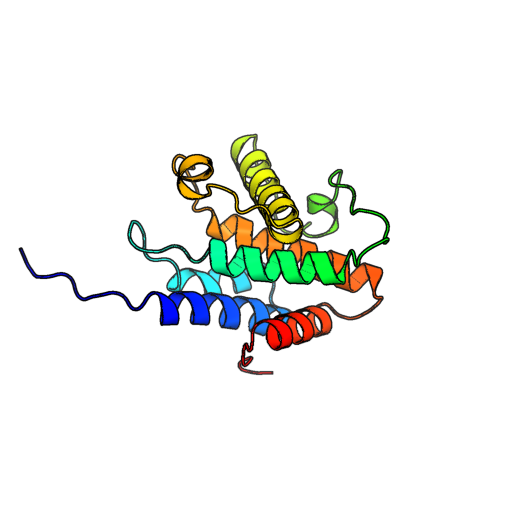1
ATOM 860 O O . LEU A 1 114 ? 11.191 9.845 -13.164 1.00 84.44 114 LEU A O 1
ATOM 864 N N . ALA A 1 115 ? 9.622 11.454 -13.273 1.00 84.75 115 ALA A N 1
ATOM 865 C CA . ALA A 1 115 ? 10.559 12.551 -13.053 1.00 84.75 115 ALA A CA 1
ATOM 866 C C . ALA A 1 115 ? 11.074 12.578 -11.605 1.00 84.75 115 ALA A C 1
ATOM 868 O O . ALA A 1 115 ? 12.276 12.726 -11.364 1.00 84.75 115 ALA A O 1
ATOM 869 N N . ASP A 1 116 ? 10.178 12.381 -10.641 1.00 82.75 116 ASP A N 1
ATOM 870 C CA . ASP A 1 116 ? 10.483 12.540 -9.221 1.00 82.75 116 ASP A CA 1
ATOM 871 C C . ASP A 1 116 ? 11.318 11.386 -8.650 1.00 82.75 116 ASP A C 1
ATOM 873 O O . ASP A 1 116 ? 12.209 11.620 -7.822 1.00 82.75 116 ASP A O 1
ATOM 877 N N . ALA A 1 117 ? 11.048 10.153 -9.100 1.00 81.25 117 ALA A N 1
ATOM 878 C CA . ALA A 1 117 ? 11.701 8.935 -8.621 1.00 81.25 117 ALA A CA 1
ATOM 879 C C . ALA A 1 117 ? 12.698 8.312 -9.612 1.00 81.25 117 ALA A C 1
ATOM 881 O O . ALA A 1 117 ? 13.426 7.385 -9.253 1.00 81.25 117 ALA A O 1
ATOM 882 N N . GLY A 1 118 ? 12.798 8.829 -10.840 1.00 73.31 118 GLY A N 1
ATOM 883 C CA . GLY A 1 118 ? 13.625 8.245 -11.905 1.00 73.31 118 GLY A CA 1
ATOM 884 C C . GLY A 1 118 ? 15.136 8.225 -11.644 1.00 73.31 118 GLY A C 1
ATOM 885 O O . GLY A 1 118 ? 15.861 7.499 -12.319 1.00 73.31 118 GLY A O 1
ATOM 886 N N . TRP A 1 119 ? 15.625 8.989 -10.665 1.00 70.06 119 TRP A N 1
ATOM 887 C CA . TRP A 1 119 ? 17.044 9.071 -10.286 1.00 70.06 119 TRP A CA 1
ATOM 888 C C . TRP A 1 119 ? 17.364 8.360 -8.959 1.00 70.06 119 TRP A C 1
ATOM 890 O O . TRP A 1 119 ? 18.480 8.470 -8.446 1.00 70.06 119 TRP A O 1
ATOM 900 N N . TRP A 1 120 ? 16.397 7.653 -8.370 1.00 82.38 120 TRP A N 1
ATOM 901 C CA . TRP A 1 120 ? 16.591 6.967 -7.095 1.00 82.38 120 TRP A CA 1
ATOM 902 C C . TRP A 1 120 ? 17.422 5.690 -7.247 1.00 82.38 120 TRP A C 1
ATOM 904 O O . TRP A 1 120 ? 17.325 4.974 -8.239 1.00 82.38 120 TRP A O 1
ATOM 914 N N . GLN A 1 121 ? 18.215 5.373 -6.219 1.00 71.25 121 GLN A N 1
ATOM 915 C CA . GLN A 1 121 ? 19.027 4.148 -6.188 1.00 71.25 121 GLN A CA 1
ATOM 916 C C . GLN A 1 121 ? 18.187 2.879 -5.992 1.00 71.25 121 GLN A C 1
ATOM 918 O O . GLN A 1 121 ? 18.529 1.829 -6.529 1.00 71.25 121 GLN A O 1
ATOM 923 N N . ALA A 1 122 ? 17.096 2.976 -5.229 1.00 77.56 122 ALA A N 1
ATOM 924 C CA . ALA A 1 122 ? 16.159 1.884 -4.998 1.00 77.56 122 ALA A CA 1
ATOM 925 C C . ALA A 1 122 ? 14.859 2.133 -5.783 1.00 77.56 122 ALA A C 1
ATOM 927 O O . ALA A 1 122 ? 14.380 3.273 -5.796 1.00 77.56 122 ALA A O 1
ATOM 928 N N . PRO A 1 123 ? 14.265 1.100 -6.408 1.00 88.19 123 PRO A N 1
ATOM 929 C CA . PRO A 1 123 ? 13.000 1.242 -7.122 1.00 88.19 123 PRO A CA 1
ATOM 930 C C . PRO A 1 123 ? 11.869 1.772 -6.225 1.00 88.19 123 PRO A C 1
ATOM 932 O O . PRO A 1 123 ? 11.699 1.314 -5.095 1.00 88.19 123 PRO A O 1
ATOM 935 N N . LEU A 1 124 ? 11.041 2.686 -6.745 1.00 92.94 124 LEU A N 1
ATOM 936 C CA . LEU A 1 124 ? 9.916 3.278 -6.002 1.00 92.94 124 LEU A CA 1
ATOM 937 C C . LEU A 1 124 ? 8.914 2.231 -5.488 1.00 92.94 124 LEU A C 1
ATOM 939 O O . LEU A 1 124 ? 8.326 2.427 -4.426 1.00 92.94 124 LEU A O 1
ATOM 943 N N . TRP A 1 125 ? 8.736 1.109 -6.195 1.00 95.50 125 TRP A N 1
ATOM 944 C CA . TRP A 1 125 ? 7.749 0.093 -5.816 1.00 95.50 125 TRP A CA 1
ATOM 945 C C . TRP A 1 125 ? 7.971 -0.472 -4.408 1.00 95.50 125 TRP A C 1
ATOM 947 O O . TRP A 1 125 ? 6.999 -0.816 -3.745 1.00 95.50 125 TRP A O 1
ATOM 957 N N . GLN A 1 126 ? 9.216 -0.499 -3.924 1.00 96.38 126 GLN A N 1
ATOM 958 C CA . GLN A 1 126 ? 9.537 -0.961 -2.571 1.00 96.38 126 GLN A CA 1
ATOM 959 C C . GLN A 1 126 ? 8.881 -0.056 -1.519 1.00 96.38 126 GLN A C 1
ATOM 961 O O . GLN A 1 126 ? 8.174 -0.502 -0.620 1.00 96.38 126 GLN A O 1
ATOM 966 N N . TYR A 1 127 ? 9.022 1.257 -1.704 1.00 96.81 127 TYR A N 1
ATOM 967 C CA . TYR A 1 127 ? 8.392 2.260 -0.848 1.00 96.81 127 TYR A CA 1
ATOM 968 C C . TYR A 1 127 ? 6.876 2.337 -1.055 1.00 96.81 127 TYR A C 1
ATOM 970 O O . TYR A 1 127 ? 6.154 2.716 -0.135 1.00 96.81 127 TYR A O 1
ATOM 978 N N . ALA A 1 128 ? 6.376 1.945 -2.231 1.00 98.12 128 ALA A N 1
ATOM 979 C CA . ALA A 1 128 ? 4.945 1.799 -2.462 1.00 98.12 128 ALA A CA 1
ATOM 980 C C . ALA A 1 128 ? 4.352 0.629 -1.652 1.00 98.12 128 ALA A C 1
ATOM 982 O O . ALA A 1 128 ? 3.288 0.804 -1.064 1.00 98.12 128 ALA A O 1
ATOM 983 N N . VAL A 1 129 ? 5.050 -0.512 -1.527 1.00 98.62 129 VAL A N 1
ATOM 984 C CA . VAL A 1 129 ? 4.649 -1.595 -0.603 1.00 98.62 129 VAL A CA 1
ATOM 985 C C . VAL A 1 129 ? 4.596 -1.073 0.834 1.00 98.62 129 VAL A C 1
ATOM 987 O O . VAL A 1 129 ? 3.583 -1.254 1.510 1.00 98.62 129 VAL A O 1
ATOM 990 N N . PHE A 1 130 ? 5.620 -0.339 1.283 1.00 98.50 130 PHE A N 1
ATOM 991 C CA . PHE A 1 130 ? 5.615 0.270 2.620 1.00 98.50 130 PHE A CA 1
ATOM 992 C C . PHE A 1 130 ? 4.417 1.203 2.825 1.00 98.50 130 PHE A C 1
ATOM 994 O O . PHE A 1 130 ? 3.768 1.147 3.868 1.00 98.50 130 PHE A O 1
ATOM 1001 N N . ALA A 1 131 ? 4.076 2.023 1.827 1.00 98.69 131 ALA A N 1
ATOM 1002 C CA . ALA A 1 131 ? 2.907 2.895 1.889 1.00 98.69 131 ALA A CA 1
ATOM 1003 C C . ALA A 1 131 ? 1.592 2.102 2.009 1.00 98.69 131 ALA A C 1
ATOM 1005 O O . ALA A 1 131 ? 0.735 2.478 2.809 1.00 98.69 131 ALA A O 1
ATOM 1006 N N . VAL A 1 132 ? 1.440 0.989 1.277 1.00 98.81 132 VAL A N 1
ATOM 1007 C CA . VAL A 1 132 ? 0.273 0.096 1.405 1.00 98.81 132 VAL A CA 1
ATOM 1008 C C . VAL A 1 132 ? 0.163 -0.443 2.833 1.00 98.81 132 VAL A C 1
ATOM 1010 O O . VAL A 1 132 ? -0.915 -0.361 3.424 1.00 98.81 132 VAL A O 1
ATOM 1013 N N . VAL A 1 133 ? 1.260 -0.943 3.414 1.00 98.81 133 VAL A N 1
ATOM 1014 C CA . VAL A 1 133 ? 1.273 -1.476 4.789 1.00 98.81 133 VAL A CA 1
ATOM 1015 C C . VAL A 1 133 ? 0.928 -0.386 5.805 1.00 98.81 133 VAL A C 1
ATOM 1017 O O . VAL A 1 133 ? 0.024 -0.570 6.622 1.00 98.81 133 VAL A O 1
ATOM 1020 N N . ILE A 1 134 ? 1.593 0.771 5.720 1.00 98.75 134 ILE A N 1
ATOM 1021 C CA . ILE A 1 134 ? 1.402 1.902 6.637 1.00 98.75 134 ILE A CA 1
ATOM 1022 C C . ILE A 1 134 ? -0.052 2.374 6.613 1.00 98.75 134 ILE A C 1
ATOM 1024 O O . ILE A 1 134 ? -0.686 2.449 7.665 1.00 98.75 134 ILE A O 1
ATOM 1028 N N . TYR A 1 135 ? -0.621 2.658 5.438 1.00 98.81 135 TYR A N 1
ATOM 1029 C CA . TYR A 1 135 ? -1.998 3.148 5.373 1.00 98.81 135 TYR A CA 1
ATOM 1030 C C . TYR A 1 135 ? -3.030 2.071 5.708 1.00 98.81 135 TYR A C 1
ATOM 1032 O O . TYR A 1 135 ? -4.066 2.397 6.287 1.00 98.81 135 TYR A O 1
ATOM 1040 N N . SER A 1 136 ? -2.744 0.794 5.434 1.00 98.81 136 SER A N 1
ATOM 1041 C CA . SER A 1 136 ? -3.625 -0.304 5.849 1.00 98.81 136 SER A CA 1
ATOM 1042 C C . SER A 1 136 ? -3.663 -0.456 7.368 1.00 98.81 136 SER A C 1
ATOM 1044 O O . SER A 1 136 ? -4.742 -0.590 7.943 1.00 98.81 136 SER A O 1
ATOM 1046 N N . ARG A 1 137 ? -2.506 -0.364 8.037 1.00 98.75 137 ARG A N 1
ATOM 1047 C CA . ARG A 1 137 ? -2.414 -0.361 9.504 1.00 98.75 137 ARG A CA 1
ATOM 1048 C C . ARG A 1 137 ? -3.059 0.887 10.110 1.00 98.75 137 ARG A C 1
ATOM 1050 O O . ARG A 1 137 ? -3.823 0.761 11.059 1.00 98.75 137 ARG A O 1
ATOM 1057 N N . ALA A 1 138 ? -2.860 2.066 9.516 1.00 98.56 138 ALA A N 1
ATOM 1058 C CA . ALA A 1 138 ? -3.522 3.297 9.960 1.00 98.56 138 ALA A CA 1
ATOM 1059 C C . ALA A 1 138 ? -5.055 3.198 9.883 1.00 98.56 138 ALA A C 1
ATOM 1061 O O . ALA A 1 138 ? -5.760 3.619 10.802 1.00 98.56 138 ALA A O 1
ATOM 1062 N N . ALA A 1 139 ? -5.580 2.640 8.788 1.00 98.62 139 ALA A N 1
ATOM 1063 C CA . ALA A 1 139 ? -7.013 2.419 8.624 1.00 98.62 139 ALA A CA 1
ATOM 1064 C C . ALA A 1 139 ? -7.544 1.395 9.633 1.00 98.62 139 ALA A C 1
ATOM 1066 O O . ALA A 1 139 ? -8.591 1.618 10.236 1.00 98.62 139 ALA A O 1
ATOM 1067 N N . ALA A 1 14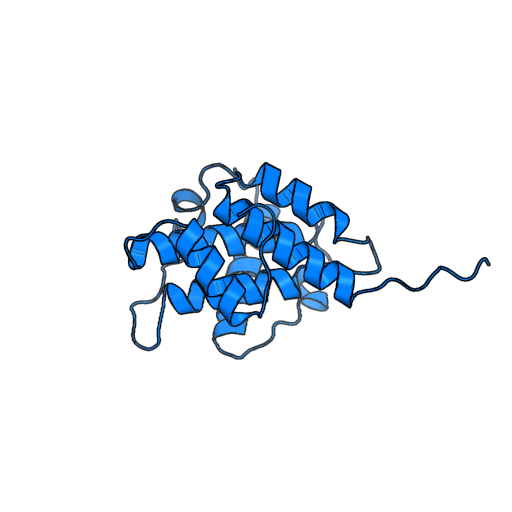0 ? -6.808 0.300 9.841 1.00 98.69 140 ALA A N 1
ATOM 1068 C CA . ALA A 1 140 ? -7.141 -0.743 10.803 1.00 98.69 140 ALA A CA 1
ATOM 1069 C C . ALA A 1 140 ? -7.250 -0.187 12.231 1.00 98.69 140 ALA A C 1
ATOM 1071 O O . ALA A 1 140 ? -8.258 -0.413 12.898 1.00 98.69 140 ALA A O 1
ATOM 1072 N N . GLU A 1 141 ? -6.268 0.610 12.666 1.00 97.88 141 GLU A N 1
ATOM 1073 C CA . GLU A 1 141 ? -6.288 1.278 13.971 1.00 97.88 141 GLU A CA 1
ATOM 1074 C C . GLU A 1 141 ? -7.491 2.214 14.127 1.00 97.88 141 GLU A C 1
ATOM 1076 O O . GLU A 1 141 ? -8.211 2.133 15.120 1.00 97.88 141 GLU A O 1
ATOM 1081 N N . ARG A 1 142 ? -7.741 3.088 13.142 1.00 97.12 142 ARG A N 1
ATOM 1082 C CA . ARG A 1 142 ? -8.836 4.071 13.216 1.00 97.12 142 ARG A CA 1
ATOM 1083 C C . ARG A 1 142 ? -10.220 3.439 13.204 1.00 97.12 142 ARG A C 1
ATOM 1085 O O . ARG A 1 142 ? -11.139 3.973 13.817 1.00 97.12 142 ARG A O 1
ATOM 1092 N N . LEU A 1 143 ? -10.371 2.331 12.489 1.00 97.56 143 LEU A N 1
ATOM 1093 C CA . LEU A 1 143 ? -11.637 1.616 12.367 1.00 97.56 143 LEU A CA 1
ATOM 1094 C C . LEU A 1 143 ? -11.793 0.506 13.416 1.00 97.56 143 LEU A C 1
ATOM 1096 O O . LEU A 1 143 ? -12.850 -0.118 13.458 1.00 97.56 143 LEU A O 1
ATOM 1100 N N . ALA A 1 144 ? -10.771 0.262 14.246 1.00 97.94 144 ALA A N 1
ATOM 1101 C CA . ALA A 1 144 ? -10.713 -0.836 15.210 1.00 97.94 144 ALA A CA 1
ATOM 1102 C C . ALA A 1 144 ? -11.025 -2.211 14.581 1.00 97.94 144 ALA A C 1
ATOM 1104 O O . ALA A 1 144 ? -11.764 -3.022 15.141 1.00 97.94 144 ALA A O 1
ATOM 1105 N N . VAL A 1 145 ? -10.458 -2.475 13.399 1.00 98.69 145 VAL A N 1
ATOM 1106 C CA . VAL A 1 145 ? -10.599 -3.748 12.667 1.00 98.69 145 VAL A CA 1
ATOM 1107 C C . VAL A 1 145 ? -9.230 -4.346 12.336 1.00 98.69 145 VAL A C 1
ATOM 1109 O O . VAL A 1 145 ? -8.243 -3.616 12.293 1.00 98.69 145 VAL A O 1
ATOM 1112 N N . PRO A 1 146 ? -9.129 -5.656 12.050 1.00 98.50 146 PRO A N 1
ATOM 1113 C CA . PRO A 1 146 ? -7.875 -6.256 11.595 1.00 98.50 146 PRO A CA 1
ATOM 1114 C C . PRO A 1 146 ? -7.398 -5.694 10.246 1.00 98.50 146 PRO A C 1
ATOM 1116 O O . PRO A 1 146 ? -8.209 -5.371 9.379 1.00 98.50 146 PRO A O 1
ATOM 1119 N N . VAL A 1 147 ? -6.082 -5.685 10.004 1.00 98.56 147 VAL A N 1
ATOM 1120 C CA . VAL A 1 147 ? -5.489 -5.287 8.706 1.00 98.56 147 VAL A CA 1
ATOM 1121 C C . VAL A 1 147 ? -6.050 -6.109 7.541 1.00 98.56 147 VAL A C 1
ATOM 1123 O O . VAL A 1 147 ? -6.337 -5.553 6.481 1.00 98.56 147 VAL A O 1
ATOM 1126 N N . ALA A 1 148 ? -6.309 -7.402 7.757 1.00 98.44 148 ALA A N 1
ATOM 1127 C CA . ALA A 1 148 ? -6.935 -8.276 6.767 1.00 98.44 148 ALA A CA 1
ATOM 1128 C C . ALA A 1 148 ? -8.299 -7.749 6.275 1.00 98.44 148 ALA A C 1
ATOM 1130 O O . ALA A 1 148 ? -8.653 -7.914 5.110 1.00 98.44 148 ALA A O 1
ATOM 1131 N N . GLU A 1 149 ? -9.064 -7.074 7.137 1.00 98.62 149 GLU A N 1
ATOM 1132 C CA . GLU A 1 149 ? -10.336 -6.463 6.749 1.00 98.62 149 GLU A CA 1
ATOM 1133 C C . GLU A 1 149 ? -10.130 -5.246 5.840 1.00 98.62 149 GLU A C 1
ATOM 1135 O O . GLU A 1 149 ? -10.843 -5.078 4.849 1.00 98.62 149 GLU A O 1
ATOM 1140 N N . ILE A 1 150 ? -9.114 -4.427 6.116 1.00 98.75 150 ILE A N 1
ATOM 1141 C CA . ILE A 1 150 ? -8.746 -3.298 5.252 1.00 98.75 150 ILE A CA 1
ATOM 1142 C C . ILE A 1 150 ? -8.268 -3.786 3.885 1.00 98.75 150 ILE A C 1
ATOM 1144 O O . ILE A 1 150 ? -8.659 -3.222 2.859 1.00 98.75 150 ILE A O 1
ATOM 1148 N N . ALA A 1 151 ? -7.478 -4.860 3.858 1.00 98.62 151 ALA A N 1
ATOM 1149 C CA . ALA A 1 151 ? -7.015 -5.478 2.623 1.00 98.62 151 ALA A CA 1
ATOM 1150 C C . ALA A 1 151 ? -8.191 -6.000 1.781 1.00 98.62 151 ALA A C 1
ATOM 1152 O O . ALA A 1 151 ? -8.260 -5.693 0.592 1.00 98.62 151 ALA A O 1
ATOM 1153 N N . ARG A 1 152 ? -9.181 -6.675 2.389 1.00 98.62 152 ARG A N 1
ATOM 1154 C CA . ARG A 1 152 ? -10.408 -7.116 1.694 1.00 98.62 152 ARG A CA 1
ATOM 1155 C C . ARG A 1 152 ? -11.237 -5.956 1.142 1.00 98.62 152 ARG A C 1
ATOM 1157 O O . ARG A 1 152 ? -11.673 -6.010 -0.006 1.00 98.62 152 ARG A O 1
ATOM 1164 N N . ARG A 1 153 ? -11.433 -4.884 1.917 1.00 98.56 153 ARG A N 1
ATOM 1165 C CA . ARG A 1 153 ? -12.156 -3.682 1.448 1.00 98.56 153 ARG A CA 1
ATOM 1166 C C . ARG A 1 153 ? -11.436 -2.998 0.293 1.00 98.56 153 ARG A C 1
ATOM 1168 O O . ARG A 1 153 ? -12.075 -2.561 -0.663 1.00 98.56 153 ARG A O 1
ATOM 1175 N N . THR A 1 154 ? -10.111 -2.926 0.375 1.00 98.44 154 THR A N 1
ATOM 1176 C CA . THR A 1 154 ? -9.267 -2.400 -0.699 1.00 98.44 154 THR A CA 1
ATOM 1177 C C . THR A 1 154 ? -9.380 -3.279 -1.944 1.00 98.44 154 THR A C 1
ATOM 1179 O O . THR A 1 154 ? -9.644 -2.760 -3.024 1.00 98.44 154 THR A O 1
ATOM 1182 N N . ALA A 1 155 ? -9.295 -4.602 -1.800 1.00 98.19 155 ALA A N 1
ATOM 1183 C CA . ALA A 1 155 ? -9.452 -5.545 -2.904 1.00 98.19 155 ALA A CA 1
ATOM 1184 C C . ALA A 1 155 ? -10.806 -5.386 -3.610 1.00 98.19 155 ALA A C 1
ATOM 1186 O O . ALA A 1 155 ? -10.850 -5.244 -4.830 1.00 98.19 155 ALA A O 1
ATOM 1187 N N . ALA A 1 156 ? -11.898 -5.292 -2.845 1.00 98.06 156 ALA A N 1
ATOM 1188 C CA . ALA A 1 156 ? -13.239 -5.084 -3.386 1.00 98.06 156 ALA A CA 1
ATOM 1189 C C . ALA A 1 156 ? -13.351 -3.786 -4.209 1.00 98.06 156 ALA A C 1
ATOM 1191 O O . ALA A 1 156 ? -13.928 -3.798 -5.295 1.00 98.06 156 ALA A O 1
ATOM 1192 N N . ARG A 1 157 ? -12.754 -2.677 -3.744 1.00 97.56 157 ARG A N 1
ATOM 1193 C CA . ARG A 1 157 ? -12.749 -1.390 -4.472 1.00 97.56 157 ARG A CA 1
ATOM 1194 C C . ARG A 1 157 ? -11.952 -1.427 -5.779 1.00 97.56 157 ARG A C 1
ATOM 1196 O O . ARG A 1 157 ? -12.250 -0.655 -6.683 1.00 97.56 157 ARG A O 1
ATOM 1203 N N . HIS A 1 158 ? -10.971 -2.321 -5.884 1.00 96.94 158 HIS A N 1
ATOM 1204 C CA . HIS A 1 158 ? -10.129 -2.499 -7.074 1.00 96.94 158 HIS A CA 1
ATOM 1205 C C . HIS A 1 158 ? -10.534 -3.702 -7.937 1.00 96.94 158 HIS A C 1
ATOM 1207 O O . HIS A 1 158 ? -9.818 -4.044 -8.878 1.00 96.94 158 HIS A O 1
ATOM 1213 N N . ALA A 1 159 ? -11.654 -4.365 -7.617 1.00 96.06 159 ALA A N 1
ATOM 1214 C CA . ALA A 1 159 ? -12.066 -5.631 -8.232 1.00 96.06 159 ALA A CA 1
ATOM 1215 C C . ALA A 1 159 ? -10.923 -6.672 -8.249 1.00 96.06 159 ALA A C 1
ATOM 1217 O O . ALA A 1 159 ? -10.665 -7.348 -9.252 1.00 96.06 159 ALA A O 1
ATOM 1218 N N . VAL A 1 160 ? -10.176 -6.754 -7.143 1.00 95.25 160 VAL A N 1
ATOM 1219 C CA . VAL A 1 160 ? -9.091 -7.715 -6.927 1.00 95.25 160 VAL A CA 1
ATOM 1220 C C . VAL A 1 160 ? -9.629 -8.976 -6.271 1.00 95.25 160 VAL A C 1
ATOM 1222 O O . VAL A 1 160 ? -10.168 -8.929 -5.172 1.00 95.25 160 VAL A O 1
ATOM 1225 N N . GLU A 1 161 ? -9.474 -10.099 -6.965 1.00 94.62 161 GLU A N 1
ATOM 1226 C CA . GLU A 1 161 ? -9.699 -11.428 -6.406 1.00 94.62 161 GLU A CA 1
ATOM 1227 C C . GLU A 1 161 ? -8.459 -11.816 -5.606 1.00 94.62 161 GLU A C 1
ATOM 1229 O O . GLU A 1 161 ? -7.336 -11.686 -6.095 1.00 94.62 161 GLU A O 1
ATOM 1234 N N . LEU A 1 162 ? -8.668 -12.214 -4.357 1.00 93.12 162 LEU A N 1
ATOM 1235 C CA . LEU A 1 162 ? -7.598 -12.571 -3.436 1.00 93.12 162 LEU A CA 1
ATOM 1236 C C . LEU A 1 162 ? -7.297 -14.066 -3.541 1.00 93.12 162 LEU A C 1
ATOM 1238 O O . LEU A 1 162 ? -8.205 -14.874 -3.723 1.00 93.12 162 LEU A O 1
ATOM 1242 N N . GLU A 1 163 ? -6.030 -14.430 -3.389 1.00 85.94 163 GLU A N 1
ATOM 1243 C CA . GLU A 1 163 ? -5.566 -15.814 -3.473 1.00 85.94 163 GLU A CA 1
ATOM 1244 C C . GLU A 1 163 ? -5.282 -16.377 -2.075 1.00 85.94 163 GLU A C 1
ATOM 1246 O O . GLU A 1 163 ? -4.674 -15.708 -1.239 1.00 85.94 163 GLU A O 1
ATOM 1251 N N . GLY A 1 164 ? -5.687 -17.628 -1.828 1.00 67.81 164 GLY A N 1
ATOM 1252 C CA . GLY A 1 164 ? -5.352 -18.343 -0.589 1.00 67.81 164 GLY A CA 1
ATOM 1253 C C . GLY A 1 164 ? -5.961 -17.751 0.690 1.00 67.81 164 GLY A C 1
ATOM 1254 O O . GLY A 1 164 ? -5.333 -17.843 1.744 1.00 67.81 164 GLY A O 1
ATOM 1255 N N . VAL A 1 165 ? -7.141 -17.128 0.578 1.00 57.81 165 VAL A N 1
ATOM 1256 C CA . VAL A 1 165 ? -7.944 -16.579 1.690 1.00 57.81 165 VAL A CA 1
ATOM 1257 C C . VAL A 1 165 ? -8.971 -17.589 2.182 1.00 57.81 165 VAL A C 1
ATOM 1259 O O . VAL A 1 165 ? -9.592 -18.249 1.320 1.00 57.81 165 VAL A O 1
#

Sequence (165 aa):
MPKREPIDRAALRRHAQVAVLSGLVRGDDVDDLMAAVAPSHVPGRFSPDVALLELAATALDLACPAGAEPLGYEGLRERLLPEVPFRGRVEHRNSQYALYAVACMRGGLQPDLLADAGWWQAPLWQYAVFAVVIYSRAAAERLAVPVAEIARRTAARHAVELEGV